Protein AF-A0A271J1G6-F1 (afdb_monomer_lite)

pLDDT: mean 81.92, std 15.97, range [42.12, 95.44]

Structure (mmCIF, N/CA/C/O backbone):
data_AF-A0A271J1G6-F1
#
_entry.id   AF-A0A271J1G6-F1
#
loop_
_atom_site.group_PDB
_atom_site.id
_atom_site.type_symbol
_atom_site.label_atom_id
_atom_site.label_alt_id
_atom_site.label_comp_id
_atom_site.label_asym_id
_atom_site.label_entity_id
_atom_site.label_seq_id
_atom_site.pdbx_PDB_ins_code
_atom_site.Cartn_x
_atom_site.Cartn_y
_atom_site.Cartn_z
_atom_site.occupancy
_atom_site.B_iso_or_equiv
_atom_site.auth_seq_id
_atom_site.auth_comp_id
_atom_site.auth_asym_id
_atom_site.auth_atom_id
_atom_site.pdbx_PDB_model_num
ATOM 1 N N . MET A 1 1 ? -7.399 -7.649 15.812 1.00 66.12 1 MET A N 1
ATOM 2 C CA . MET A 1 1 ? -5.976 -7.267 15.843 1.00 66.12 1 MET A CA 1
ATOM 3 C C . MET A 1 1 ? -5.451 -7.434 14.429 1.00 66.12 1 MET A C 1
ATOM 5 O O . MET A 1 1 ? -5.362 -8.572 13.976 1.00 66.12 1 MET A O 1
ATOM 9 N N . ALA A 1 2 ? -5.177 -6.341 13.714 1.00 73.94 2 ALA A N 1
ATOM 10 C CA . ALA A 1 2 ? -4.690 -6.415 12.343 1.00 73.94 2 ALA A CA 1
ATOM 11 C C . ALA A 1 2 ? -3.325 -7.112 12.303 1.00 73.94 2 ALA A C 1
ATOM 13 O O . ALA A 1 2 ? -2.372 -6.656 12.937 1.00 73.94 2 ALA A O 1
ATOM 14 N N . MET A 1 3 ? -3.235 -8.208 11.551 1.00 78.56 3 MET A N 1
ATOM 15 C CA . MET A 1 3 ? -2.003 -8.964 11.343 1.00 78.56 3 MET A CA 1
ATOM 16 C C . MET A 1 3 ? -1.654 -8.940 9.859 1.00 78.56 3 MET A C 1
ATOM 18 O O . MET A 1 3 ? -2.513 -9.149 9.005 1.00 78.56 3 MET A O 1
ATOM 22 N N . PHE A 1 4 ? -0.393 -8.646 9.557 1.00 80.31 4 PHE A N 1
ATOM 23 C CA . PHE A 1 4 ? 0.109 -8.690 8.193 1.00 80.31 4 PHE A CA 1
ATOM 24 C C . PHE A 1 4 ? 0.385 -10.143 7.801 1.00 80.31 4 PHE A C 1
ATOM 26 O O . PHE A 1 4 ? 1.084 -10.853 8.525 1.00 80.31 4 PHE A O 1
ATOM 33 N N . ASP A 1 5 ? -0.150 -10.575 6.663 1.00 82.31 5 ASP A N 1
ATOM 34 C CA . ASP A 1 5 ? 0.116 -11.908 6.132 1.00 82.31 5 ASP A CA 1
ATOM 35 C C . ASP A 1 5 ? 1.581 -12.028 5.676 1.00 82.31 5 ASP A C 1
ATOM 37 O O . ASP A 1 5 ? 2.098 -11.175 4.952 1.00 82.31 5 ASP A O 1
ATOM 41 N N . THR A 1 6 ? 2.275 -13.083 6.098 1.00 83.19 6 THR A N 1
ATOM 42 C CA . THR A 1 6 ? 3.700 -13.279 5.792 1.00 83.19 6 THR A CA 1
ATOM 43 C C . THR A 1 6 ? 3.955 -14.350 4.737 1.00 83.19 6 THR A C 1
ATOM 45 O O . THR A 1 6 ? 5.116 -14.539 4.372 1.00 83.19 6 THR A O 1
ATOM 48 N N . ASP A 1 7 ? 2.914 -14.958 4.153 1.00 86.06 7 ASP A N 1
ATOM 49 C CA . ASP A 1 7 ? 3.059 -15.997 3.132 1.00 86.06 7 ASP A CA 1
ATOM 50 C C . ASP A 1 7 ? 3.736 -15.432 1.866 1.00 86.06 7 ASP A C 1
ATOM 52 O O . ASP A 1 7 ? 3.173 -14.578 1.170 1.00 86.06 7 ASP A O 1
ATOM 56 N N . PRO A 1 8 ? 4.961 -15.878 1.535 1.00 83.56 8 PRO A N 1
ATOM 57 C CA . PRO A 1 8 ? 5.690 -15.367 0.383 1.00 83.56 8 PRO A CA 1
ATOM 58 C C . PRO A 1 8 ? 5.062 -15.766 -0.960 1.00 83.56 8 PRO A C 1
ATOM 60 O O . PRO A 1 8 ? 5.403 -15.152 -1.971 1.00 83.56 8 PRO A O 1
ATOM 63 N N . SER A 1 9 ? 4.161 -16.757 -0.990 1.00 90.25 9 SER A N 1
ATOM 64 C CA . SER A 1 9 ? 3.460 -17.180 -2.208 1.00 90.25 9 SER A CA 1
ATOM 65 C C . SER A 1 9 ? 2.434 -16.147 -2.688 1.00 90.25 9 SER A C 1
ATOM 67 O O . SER A 1 9 ? 2.127 -16.075 -3.880 1.00 90.25 9 SER A O 1
ATOM 69 N N . THR A 1 10 ? 1.960 -15.284 -1.784 1.00 88.69 10 THR A N 1
ATOM 70 C CA . THR A 1 10 ? 1.023 -14.214 -2.117 1.00 88.69 10 THR A CA 1
ATOM 71 C C . THR A 1 10 ? 1.780 -12.921 -2.451 1.00 88.69 10 THR A C 1
ATOM 73 O O . THR A 1 10 ? 2.634 -12.469 -1.673 1.00 88.69 10 THR A O 1
ATOM 76 N N . PRO A 1 11 ? 1.464 -12.244 -3.576 1.00 90.19 11 PRO A N 1
ATOM 77 C CA . PRO A 1 11 ? 2.117 -10.993 -3.942 1.00 90.19 11 PRO A CA 1
ATOM 78 C C . PRO A 1 11 ? 2.060 -9.959 -2.813 1.00 90.19 11 PRO A C 1
ATOM 80 O O . PRO A 1 11 ? 1.006 -9.721 -2.224 1.00 90.19 11 PRO A O 1
ATOM 83 N N . LEU A 1 12 ? 3.185 -9.290 -2.547 1.00 87.50 12 LEU A N 1
ATOM 84 C CA . LEU A 1 12 ? 3.313 -8.318 -1.454 1.00 87.50 12 LEU A CA 1
ATOM 85 C C . LEU A 1 12 ? 2.222 -7.235 -1.492 1.00 87.50 12 LEU A C 1
ATOM 87 O O . LEU A 1 12 ? 1.649 -6.889 -0.463 1.00 87.50 12 LEU A O 1
ATOM 91 N N . SER A 1 13 ? 1.880 -6.753 -2.693 1.00 90.81 13 SER A N 1
ATOM 92 C CA . SER A 1 13 ? 0.812 -5.761 -2.866 1.00 90.81 13 SER A CA 1
ATOM 93 C C . SER A 1 13 ? -0.576 -6.274 -2.467 1.00 90.81 13 SER A C 1
ATOM 95 O O . SER A 1 13 ? -1.388 -5.487 -1.998 1.00 90.81 13 SER A O 1
ATOM 97 N N . VAL A 1 14 ? -0.858 -7.571 -2.625 1.00 92.62 14 VAL A N 1
ATOM 98 C CA . VAL A 1 14 ? -2.144 -8.175 -2.238 1.00 92.62 14 VAL A CA 1
ATOM 99 C C . VAL A 1 14 ? -2.230 -8.283 -0.718 1.00 92.62 14 VAL A C 1
ATOM 101 O O . VAL A 1 14 ? -3.211 -7.835 -0.130 1.00 92.62 14 VAL A O 1
ATOM 104 N N . ARG A 1 15 ? -1.167 -8.777 -0.073 1.00 91.75 15 ARG A N 1
ATOM 105 C CA . ARG A 1 15 ? -1.082 -8.882 1.394 1.00 91.75 15 ARG A CA 1
ATOM 106 C C . ARG A 1 15 ? -1.197 -7.519 2.075 1.00 91.75 15 ARG A C 1
ATOM 108 O O . ARG A 1 15 ? -1.941 -7.364 3.040 1.00 91.75 15 ARG A O 1
ATOM 115 N N . ALA A 1 16 ? -0.530 -6.506 1.524 1.00 90.75 16 ALA A N 1
ATOM 116 C CA . ALA A 1 16 ? -0.608 -5.139 2.029 1.00 90.75 16 ALA A CA 1
ATOM 117 C C . ALA A 1 16 ? -2.005 -4.517 1.889 1.00 90.75 16 ALA A C 1
ATOM 119 O O . ALA A 1 16 ? -2.440 -3.802 2.790 1.00 90.75 16 ALA A O 1
ATOM 120 N N . LEU A 1 17 ? -2.737 -4.808 0.808 1.00 93.12 17 LEU A N 1
ATOM 121 C CA . LEU A 1 17 ? -4.119 -4.342 0.662 1.00 93.12 17 LEU A CA 1
ATOM 122 C C . LEU A 1 17 ? -5.059 -5.024 1.662 1.00 93.12 17 LEU A C 1
ATOM 12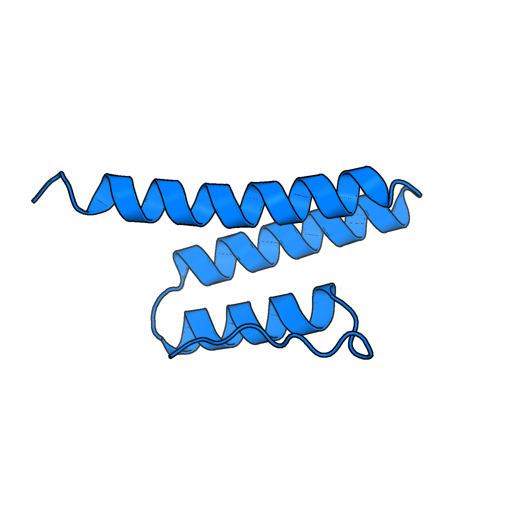4 O O . LEU A 1 17 ? -5.813 -4.327 2.331 1.00 93.12 17 LEU A O 1
ATOM 128 N N . ALA A 1 18 ? -4.944 -6.341 1.853 1.00 93.00 18 ALA A N 1
ATOM 129 C CA . ALA A 1 18 ? -5.732 -7.060 2.860 1.00 93.00 18 ALA A CA 1
ATOM 130 C C . ALA A 1 18 ? -5.462 -6.542 4.288 1.00 93.00 18 ALA A C 1
ATOM 132 O O . ALA A 1 18 ? -6.377 -6.389 5.103 1.00 93.00 18 ALA A O 1
ATOM 133 N N . PHE A 1 19 ? -4.206 -6.201 4.585 1.00 91.62 19 PHE A N 1
ATOM 134 C CA . PHE A 1 19 ? -3.853 -5.543 5.839 1.00 91.62 19 PHE A CA 1
ATOM 135 C C . PHE A 1 19 ? -4.502 -4.156 5.964 1.00 91.62 19 PHE A C 1
ATOM 137 O O . PHE A 1 19 ? -5.044 -3.832 7.020 1.00 91.62 19 PHE A O 1
ATOM 144 N N . ALA A 1 20 ? -4.512 -3.353 4.893 1.00 91.94 20 ALA A N 1
ATOM 145 C CA . ALA A 1 20 ? -5.194 -2.059 4.879 1.00 91.94 20 ALA A CA 1
ATOM 146 C C . ALA A 1 20 ? -6.706 -2.190 5.126 1.00 91.94 20 ALA A C 1
ATOM 148 O O . ALA A 1 20 ? -7.266 -1.402 5.886 1.00 91.94 20 ALA A O 1
ATOM 149 N N . ASP A 1 21 ? -7.352 -3.198 4.541 1.00 94.06 21 ASP A N 1
ATOM 150 C CA . ASP A 1 21 ? -8.774 -3.472 4.768 1.00 94.06 21 ASP A CA 1
ATOM 151 C C . ASP A 1 21 ? -9.036 -3.839 6.234 1.00 94.06 21 ASP A C 1
ATOM 153 O O . ASP A 1 21 ? -9.971 -3.329 6.853 1.00 94.06 21 ASP A O 1
ATOM 157 N N . THR A 1 22 ? -8.150 -4.634 6.838 1.00 93.62 22 THR A N 1
ATOM 158 C CA . THR A 1 22 ? -8.242 -4.978 8.264 1.00 93.62 22 THR A CA 1
ATOM 159 C C . THR A 1 22 ? -8.060 -3.746 9.157 1.00 93.62 22 THR A C 1
ATOM 161 O O . THR A 1 22 ? -8.822 -3.552 10.101 1.00 93.62 22 THR A O 1
ATOM 164 N N . LEU A 1 23 ? -7.104 -2.864 8.839 1.00 90.38 23 LEU A N 1
ATOM 165 C 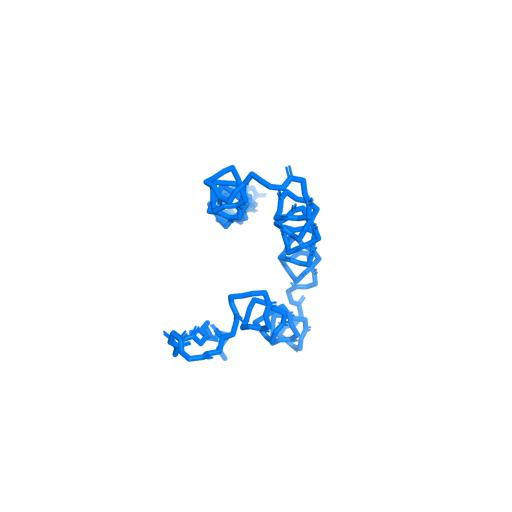CA . LEU A 1 23 ? -6.921 -1.591 9.544 1.00 90.38 23 LEU A CA 1
ATOM 166 C C . LEU A 1 23 ? -8.166 -0.701 9.459 1.00 90.38 23 LEU A C 1
ATOM 168 O O . LEU A 1 23 ? -8.527 -0.046 10.436 1.00 90.38 23 LEU A O 1
ATOM 172 N N . GLU A 1 24 ? -8.820 -0.655 8.301 1.00 93.38 24 GLU A N 1
ATOM 173 C CA . GLU A 1 24 ? -10.039 0.127 8.119 1.00 93.38 24 GLU A CA 1
ATOM 174 C C . GLU A 1 24 ? -11.212 -0.426 8.935 1.00 93.38 24 GLU A C 1
ATOM 176 O O . GLU A 1 24 ? -11.905 0.359 9.588 1.00 93.38 24 GLU A O 1
ATOM 181 N N . LEU A 1 25 ? -11.387 -1.752 8.969 1.00 94.50 25 LEU A N 1
ATOM 182 C CA . LEU A 1 25 ? -12.384 -2.421 9.816 1.00 94.50 25 LEU A CA 1
ATOM 183 C C . LEU A 1 25 ? -12.150 -2.153 11.310 1.00 94.50 25 LEU A C 1
ATOM 185 O O . LEU A 1 25 ? -13.105 -2.012 12.069 1.00 94.50 25 LEU A O 1
ATOM 189 N N . GLU A 1 26 ? -10.891 -2.007 11.727 1.00 92.69 26 GLU A N 1
ATOM 190 C CA . GLU A 1 26 ? -10.510 -1.620 13.093 1.00 92.69 26 GLU A CA 1
ATOM 191 C C . GLU A 1 26 ? -10.629 -0.107 13.365 1.00 92.69 26 GLU A C 1
ATOM 193 O O . GLU A 1 26 ? -10.216 0.377 14.418 1.00 92.69 26 GLU A O 1
ATOM 198 N N . GLY A 1 27 ? -11.167 0.675 12.425 1.00 92.81 27 GLY A N 1
ATOM 199 C CA . GLY A 1 27 ? -11.343 2.123 12.565 1.00 92.81 27 GLY A CA 1
ATOM 200 C C . GLY A 1 27 ? -10.068 2.944 12.333 1.00 92.81 27 GLY A C 1
ATOM 201 O O . GLY A 1 27 ? -10.101 4.174 12.406 1.00 92.81 27 GLY A O 1
ATOM 202 N N . ARG A 1 28 ? -8.946 2.312 11.970 1.00 89.31 28 ARG A N 1
ATOM 203 C CA . ARG A 1 28 ? -7.643 2.955 11.717 1.00 89.31 28 ARG A CA 1
ATOM 204 C C . ARG A 1 28 ? -7.534 3.469 10.275 1.00 89.31 28 ARG A C 1
ATOM 206 O O . ARG A 1 28 ? -6.553 3.216 9.575 1.00 89.31 28 ARG A O 1
ATOM 213 N N . LYS A 1 29 ? -8.532 4.240 9.828 1.00 91.12 29 LYS A N 1
ATOM 214 C CA . LYS A 1 29 ? -8.684 4.698 8.429 1.00 91.12 29 LYS A CA 1
ATOM 215 C C . LYS A 1 29 ? -7.460 5.437 7.873 1.00 91.12 29 LYS A C 1
ATOM 217 O O . LYS A 1 29 ? -7.101 5.242 6.716 1.00 91.12 29 LYS A O 1
ATOM 222 N N . GLY A 1 30 ? -6.789 6.250 8.693 1.00 88.88 30 GLY A N 1
ATOM 223 C CA . GLY A 1 30 ? -5.572 6.962 8.282 1.00 88.88 30 GLY A CA 1
ATOM 224 C C . GLY A 1 30 ? -4.402 6.021 7.972 1.00 88.88 30 GLY A C 1
ATOM 225 O O . GLY A 1 30 ? -3.694 6.220 6.987 1.00 88.88 30 GLY A O 1
ATOM 226 N N . ALA A 1 31 ? -4.238 4.958 8.765 1.00 87.69 31 ALA A N 1
ATOM 227 C CA . ALA A 1 31 ? -3.225 3.936 8.517 1.00 87.69 31 ALA A CA 1
ATOM 228 C C . ALA A 1 31 ? -3.572 3.109 7.268 1.00 87.69 31 ALA A C 1
ATOM 230 O O . ALA A 1 31 ? -2.705 2.893 6.425 1.00 87.69 31 ALA A O 1
ATOM 231 N N . ALA A 1 32 ? -4.843 2.729 7.096 1.00 90.62 32 ALA A N 1
ATOM 232 C CA . ALA A 1 32 ? -5.314 2.039 5.893 1.00 90.62 32 ALA A CA 1
ATOM 233 C C . ALA A 1 32 ? -5.043 2.855 4.614 1.00 90.62 32 ALA A C 1
ATOM 235 O O . ALA A 1 32 ? -4.501 2.333 3.639 1.00 90.62 32 ALA A O 1
ATOM 236 N N . ALA A 1 33 ? -5.348 4.157 4.629 1.00 91.88 33 ALA A N 1
ATOM 237 C CA . ALA A 1 33 ? -5.071 5.055 3.510 1.00 91.88 33 ALA A CA 1
ATOM 238 C C . ALA A 1 33 ? -3.566 5.161 3.203 1.00 91.88 33 ALA A C 1
ATOM 240 O O . ALA A 1 33 ? -3.177 5.111 2.036 1.00 91.88 33 ALA A O 1
ATOM 241 N N . ALA A 1 34 ? -2.718 5.253 4.233 1.00 89.75 34 ALA A N 1
ATOM 242 C CA . ALA A 1 34 ? -1.267 5.296 4.064 1.00 89.75 34 ALA A CA 1
ATOM 243 C C . ALA A 1 34 ? -0.715 4.007 3.430 1.00 89.75 34 ALA A C 1
ATOM 245 O O . ALA A 1 34 ? 0.093 4.080 2.505 1.00 89.75 34 ALA A O 1
ATOM 246 N N . VAL A 1 35 ? -1.195 2.835 3.863 1.00 90.75 35 VAL A N 1
ATOM 247 C CA . VAL A 1 35 ? -0.799 1.546 3.272 1.00 90.75 35 VAL A CA 1
ATOM 248 C C . VAL A 1 35 ? -1.230 1.461 1.805 1.00 90.75 35 VAL A C 1
ATOM 250 O O . VAL A 1 35 ? -0.433 1.069 0.955 1.00 90.75 35 VAL A O 1
ATOM 253 N N . ARG A 1 36 ? -2.454 1.888 1.469 1.00 93.56 36 ARG A N 1
ATOM 254 C CA . ARG A 1 36 ? -2.936 1.895 0.075 1.00 93.56 36 ARG A CA 1
ATOM 255 C C . ARG A 1 36 ? -2.108 2.811 -0.828 1.00 93.56 36 ARG A C 1
ATOM 257 O O . ARG A 1 36 ? -1.788 2.420 -1.948 1.00 93.56 36 ARG A O 1
ATOM 264 N N . GLN A 1 37 ? -1.722 3.990 -0.338 1.00 93.38 37 GLN A N 1
ATOM 265 C CA . GLN A 1 37 ? -0.819 4.896 -1.058 1.00 93.38 37 GLN A CA 1
ATOM 266 C C . GLN A 1 37 ? 0.556 4.260 -1.292 1.00 93.38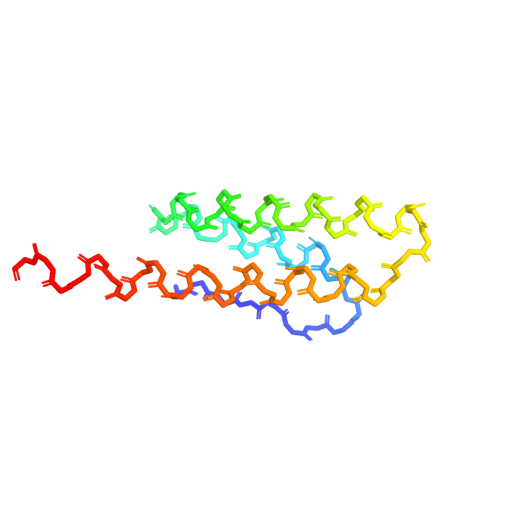 37 GLN A C 1
ATOM 268 O O . GLN A 1 37 ? 1.053 4.270 -2.416 1.00 93.38 37 GLN A O 1
ATOM 273 N N . ALA A 1 38 ? 1.129 3.614 -0.276 1.00 92.00 38 ALA A N 1
ATOM 274 C CA . ALA A 1 38 ? 2.410 2.926 -0.413 1.00 92.00 38 ALA A CA 1
ATOM 275 C C . ALA A 1 38 ? 2.355 1.776 -1.437 1.00 92.00 38 ALA A C 1
ATOM 277 O O . ALA A 1 38 ? 3.288 1.581 -2.214 1.00 92.00 38 ALA A O 1
ATOM 278 N N . VAL A 1 39 ? 1.240 1.037 -1.493 1.00 93.62 39 VAL A N 1
ATOM 279 C CA . VAL A 1 39 ? 1.023 -0.006 -2.510 1.00 93.62 39 VAL A CA 1
ATOM 280 C C . VAL A 1 39 ? 0.918 0.583 -3.920 1.00 93.62 39 VAL A C 1
ATOM 282 O O . VAL A 1 39 ? 1.431 -0.017 -4.868 1.00 93.62 39 VAL A O 1
ATOM 285 N N . TYR A 1 40 ? 0.268 1.738 -4.078 1.00 94.44 40 TYR A N 1
ATOM 286 C CA . TYR A 1 40 ? 0.197 2.434 -5.364 1.00 94.44 40 TYR A CA 1
ATOM 287 C C . TYR A 1 40 ? 1.594 2.831 -5.858 1.00 94.44 40 TYR A C 1
ATOM 289 O O . TYR A 1 40 ? 1.958 2.529 -6.996 1.00 94.44 40 TYR A O 1
ATOM 297 N N . GLU A 1 41 ? 2.405 3.427 -4.985 1.00 93.19 41 GLU A N 1
ATOM 298 C CA . GLU A 1 41 ? 3.774 3.829 -5.311 1.00 93.19 41 GLU A CA 1
ATOM 299 C C . GLU A 1 41 ? 4.669 2.621 -5.628 1.00 93.19 41 GLU A C 1
ATOM 301 O O . GLU A 1 41 ? 5.351 2.608 -6.654 1.00 93.19 41 GLU A O 1
ATOM 306 N N . TYR A 1 42 ? 4.577 1.553 -4.828 1.00 92.81 42 TYR A N 1
ATOM 307 C CA . TYR A 1 42 ? 5.248 0.274 -5.080 1.00 92.81 42 TYR A CA 1
ATOM 308 C C . TYR A 1 42 ? 4.941 -0.274 -6.483 1.00 92.81 42 TYR A C 1
ATOM 310 O O . TYR A 1 42 ? 5.851 -0.650 -7.223 1.00 92.81 42 TYR A O 1
ATOM 318 N N . ARG A 1 43 ? 3.662 -0.291 -6.884 1.00 93.94 43 ARG A N 1
ATOM 319 C CA . ARG A 1 43 ? 3.246 -0.769 -8.214 1.00 93.94 43 ARG A CA 1
ATOM 320 C C . ARG A 1 43 ? 3.758 0.129 -9.338 1.00 93.94 43 ARG A C 1
ATOM 322 O O . ARG A 1 43 ? 4.190 -0.391 -10.363 1.00 93.94 43 ARG A O 1
ATOM 329 N N . SER A 1 44 ? 3.741 1.446 -9.138 1.00 95.00 44 SER A N 1
ATOM 330 C CA . SER A 1 44 ? 4.279 2.416 -10.098 1.00 95.00 44 SER A CA 1
ATOM 331 C C . SER A 1 44 ? 5.782 2.207 -10.329 1.00 95.00 44 SER A C 1
ATOM 333 O O . SER A 1 44 ? 6.239 2.115 -11.468 1.00 95.00 44 SER A O 1
ATOM 335 N N . LEU A 1 45 ? 6.550 2.022 -9.251 1.00 94.44 45 LEU A N 1
ATOM 336 C CA . LEU A 1 45 ? 7.991 1.766 -9.316 1.00 94.44 45 LEU A CA 1
ATOM 337 C C . LEU A 1 45 ? 8.316 0.414 -9.967 1.00 94.44 45 LEU A C 1
ATOM 339 O O . LEU A 1 45 ? 9.253 0.328 -10.762 1.00 94.44 45 LEU A O 1
ATOM 343 N N . LEU A 1 46 ? 7.518 -0.627 -9.706 1.00 92.94 46 LEU A N 1
ATOM 344 C CA . LEU A 1 46 ? 7.648 -1.903 -10.414 1.00 92.94 46 LEU A CA 1
ATOM 345 C C . LEU A 1 46 ? 7.379 -1.770 -11.914 1.00 92.94 46 LEU A C 1
ATOM 347 O O . LEU A 1 46 ? 8.150 -2.301 -12.711 1.00 92.94 46 LEU A O 1
ATOM 351 N N . ALA A 1 47 ? 6.325 -1.049 -12.303 1.00 94.19 47 ALA A N 1
ATOM 352 C CA . ALA A 1 47 ? 6.011 -0.805 -13.710 1.00 94.19 47 ALA A CA 1
ATOM 353 C C . ALA A 1 47 ? 7.125 -0.018 -14.424 1.00 94.19 47 ALA A C 1
ATOM 355 O O . ALA A 1 47 ? 7.366 -0.228 -15.609 1.00 94.19 47 ALA A O 1
ATOM 356 N N . ALA A 1 48 ? 7.849 0.831 -13.691 1.00 94.88 48 ALA A N 1
ATOM 357 C CA . ALA A 1 48 ? 9.025 1.548 -14.177 1.00 94.88 48 ALA A CA 1
ATOM 358 C C . ALA A 1 48 ? 10.319 0.703 -14.198 1.00 94.88 48 ALA A C 1
ATOM 360 O O . ALA A 1 48 ? 11.383 1.237 -14.506 1.00 94.88 48 ALA A O 1
ATOM 361 N N . GLY A 1 49 ? 10.269 -0.588 -13.843 1.00 95.44 49 GLY A N 1
ATOM 362 C CA . GLY A 1 49 ? 11.447 -1.460 -13.803 1.00 95.44 49 GLY A CA 1
ATOM 363 C C . GLY A 1 49 ? 12.402 -1.167 -12.641 1.00 95.44 49 GLY A C 1
ATOM 364 O O . GLY A 1 49 ? 13.588 -1.476 -12.731 1.00 95.44 49 GLY A O 1
ATOM 365 N N . ARG A 1 50 ? 11.905 -0.576 -11.544 1.00 93.56 50 ARG A N 1
ATOM 366 C CA . ARG A 1 50 ? 12.690 -0.162 -10.365 1.00 93.56 50 ARG A CA 1
ATOM 367 C C . ARG A 1 50 ? 12.316 -0.972 -9.110 1.00 93.56 50 ARG A C 1
ATOM 369 O O . ARG A 1 50 ? 11.747 -0.426 -8.162 1.00 93.56 50 ARG A O 1
ATOM 376 N N . PRO A 1 51 ? 12.613 -2.284 -9.061 1.00 89.12 51 PRO A N 1
ATOM 377 C CA . PRO A 1 51 ? 12.131 -3.166 -7.995 1.00 89.12 51 PRO A CA 1
ATOM 378 C C . PRO A 1 51 ? 12.739 -2.881 -6.616 1.00 89.12 51 PRO A C 1
ATOM 380 O O . PRO A 1 51 ? 12.052 -3.041 -5.610 1.00 89.12 51 PRO A O 1
ATOM 383 N N . LEU A 1 52 ? 13.996 -2.431 -6.547 1.00 87.38 52 LEU A N 1
ATOM 384 C CA . LEU A 1 52 ? 14.632 -2.071 -5.274 1.00 87.38 52 LEU A CA 1
ATOM 385 C C . LEU A 1 52 ? 14.003 -0.813 -4.673 1.00 87.38 52 LEU A C 1
ATOM 387 O O . LEU A 1 52 ? 13.646 -0.807 -3.497 1.00 87.38 52 LEU A O 1
ATOM 391 N N . ASP A 1 53 ? 13.790 0.215 -5.494 1.00 88.25 53 ASP A N 1
ATOM 392 C CA . ASP A 1 53 ? 13.136 1.449 -5.056 1.00 88.25 53 ASP A CA 1
ATOM 393 C C . ASP A 1 53 ? 11.703 1.185 -4.588 1.00 88.25 53 ASP A C 1
ATOM 395 O O . ASP A 1 53 ? 11.261 1.761 -3.596 1.00 88.25 53 ASP A O 1
ATOM 399 N N . ALA A 1 54 ? 10.995 0.266 -5.254 1.00 88.81 54 ALA A N 1
ATOM 400 C CA . ALA A 1 54 ? 9.661 -0.155 -4.845 1.00 88.81 54 ALA A CA 1
ATOM 401 C C . ALA A 1 54 ? 9.661 -0.723 -3.413 1.00 88.81 54 ALA A C 1
ATOM 403 O O . ALA A 1 54 ? 8.823 -0.343 -2.593 1.00 88.81 54 ALA A O 1
ATOM 404 N N . LEU A 1 55 ? 10.617 -1.602 -3.087 1.00 87.19 55 LEU A N 1
ATOM 405 C CA . LEU A 1 55 ? 10.741 -2.181 -1.746 1.00 87.19 55 LEU A CA 1
ATOM 406 C C . LEU A 1 55 ? 11.132 -1.132 -0.696 1.00 87.19 55 LEU A C 1
ATOM 408 O O . LEU A 1 55 ? 10.552 -1.117 0.390 1.00 87.19 55 LEU A O 1
ATOM 412 N N . VAL A 1 56 ? 12.068 -0.236 -1.024 1.00 86.69 56 VAL A N 1
ATOM 413 C CA . VAL A 1 56 ? 12.500 0.847 -0.125 1.00 86.69 56 VAL A CA 1
ATOM 414 C C . VAL A 1 56 ? 11.353 1.815 0.166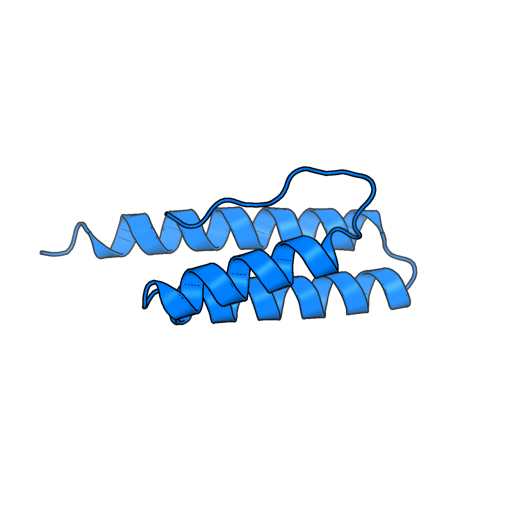 1.00 86.69 56 VAL A C 1
ATOM 416 O O . VAL A 1 56 ? 11.147 2.178 1.325 1.00 86.69 56 VAL A O 1
ATOM 419 N N . SER A 1 57 ? 10.579 2.198 -0.853 1.00 84.00 57 SER A N 1
ATOM 420 C CA . SER A 1 57 ? 9.417 3.081 -0.700 1.00 84.00 57 SER A CA 1
ATOM 421 C C . SER A 1 57 ? 8.374 2.463 0.239 1.00 84.00 57 SER A C 1
ATOM 423 O O . SER A 1 57 ? 7.991 3.075 1.240 1.00 84.00 57 SER A O 1
ATOM 425 N N . LEU A 1 58 ? 8.005 1.197 0.012 1.00 84.00 58 LEU A N 1
ATOM 426 C CA . LEU A 1 58 ? 7.026 0.498 0.848 1.00 84.00 58 LEU A CA 1
ATOM 427 C C . LEU A 1 58 ? 7.507 0.314 2.300 1.00 84.00 58 LEU A C 1
ATOM 429 O O . LEU A 1 58 ? 6.734 0.523 3.237 1.00 84.00 58 LEU A O 1
ATOM 433 N N . HIS A 1 59 ? 8.784 -0.024 2.502 1.00 83.06 59 HIS A N 1
ATOM 434 C CA . HIS A 1 59 ? 9.394 -0.135 3.832 1.00 83.06 59 HIS A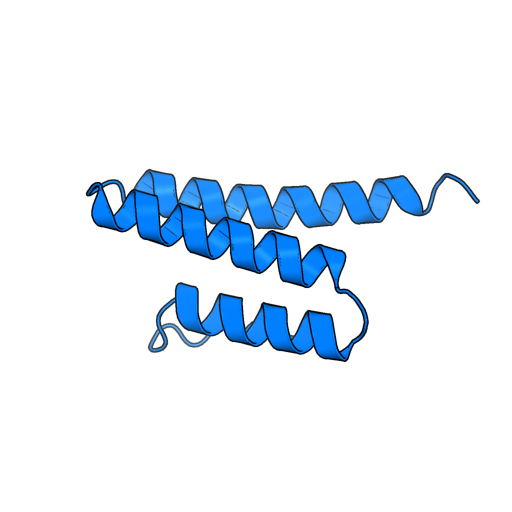 CA 1
ATOM 435 C C . HIS A 1 59 ? 9.413 1.212 4.576 1.00 83.06 59 HIS A C 1
ATOM 437 O O . HIS A 1 59 ? 9.068 1.293 5.756 1.00 83.06 59 HIS A O 1
ATOM 443 N N . THR A 1 60 ? 9.754 2.292 3.872 1.00 78.81 60 THR A N 1
ATOM 444 C CA . THR A 1 60 ? 9.783 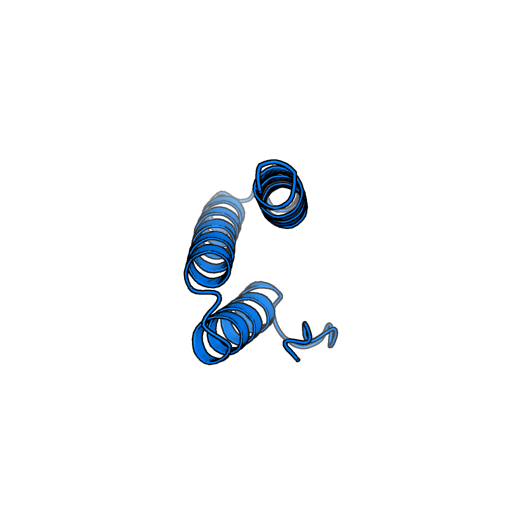3.648 4.438 1.00 78.81 60 THR A CA 1
ATOM 445 C C . THR A 1 60 ? 8.384 4.116 4.828 1.00 78.81 60 THR A C 1
ATOM 447 O O . THR A 1 60 ? 8.201 4.711 5.893 1.00 78.81 60 THR A O 1
ATOM 450 N N . ALA A 1 61 ? 7.378 3.807 4.008 1.00 77.06 61 ALA A N 1
ATOM 451 C CA . ALA A 1 61 ? 5.989 4.107 4.320 1.00 77.06 61 ALA A CA 1
ATOM 452 C C . ALA A 1 61 ? 5.515 3.386 5.594 1.00 77.06 61 ALA A C 1
ATOM 454 O O . ALA A 1 61 ? 4.850 4.008 6.423 1.00 77.06 61 ALA A O 1
ATOM 455 N N . ALA A 1 62 ? 5.908 2.122 5.794 1.00 71.50 62 ALA A N 1
ATOM 456 C CA . ALA A 1 62 ? 5.576 1.363 7.001 1.00 71.50 62 ALA A CA 1
ATOM 457 C C . ALA A 1 62 ? 6.130 2.032 8.276 1.00 71.50 62 ALA A C 1
ATOM 459 O O . ALA A 1 62 ? 5.375 2.301 9.212 1.00 71.50 62 ALA A O 1
ATOM 460 N N . HIS A 1 63 ? 7.406 2.423 8.278 1.00 67.81 63 HIS A N 1
ATOM 461 C CA . HIS A 1 63 ? 8.018 3.110 9.424 1.00 67.81 63 HIS A CA 1
ATOM 462 C C . HIS A 1 63 ? 7.530 4.557 9.613 1.00 67.81 63 HIS A C 1
ATOM 464 O O . HIS A 1 63 ? 7.468 5.072 10.734 1.00 67.81 63 HIS A O 1
ATOM 470 N N . GLY A 1 64 ? 7.141 5.235 8.531 1.00 63.75 64 GLY A N 1
ATOM 471 C CA . GLY A 1 64 ? 6.542 6.570 8.591 1.00 63.75 64 GLY A CA 1
ATOM 472 C C . GLY A 1 64 ? 5.145 6.593 9.228 1.00 63.75 64 GLY A C 1
ATOM 473 O O . GLY A 1 64 ? 4.744 7.618 9.790 1.00 63.75 64 GLY A O 1
ATOM 474 N N . VAL A 1 65 ? 4.401 5.482 9.161 1.00 57.28 65 VAL A N 1
ATOM 475 C CA . VAL A 1 65 ? 3.122 5.303 9.871 1.00 57.28 65 VAL A CA 1
ATOM 476 C C . VAL A 1 65 ? 3.357 5.097 11.370 1.00 57.28 65 VAL A C 1
ATOM 478 O O . VAL A 1 65 ? 2.658 5.716 12.172 1.00 57.28 65 VAL A O 1
ATOM 481 N N . GLU A 1 66 ? 4.373 4.319 11.759 1.00 55.38 66 GLU A N 1
ATOM 482 C CA . GLU A 1 66 ? 4.729 4.097 13.170 1.00 55.38 66 GLU A CA 1
ATOM 483 C C . GLU A 1 66 ? 5.100 5.406 13.879 1.00 55.38 66 GLU A C 1
ATOM 485 O O . GLU A 1 66 ? 4.544 5.715 14.933 1.00 55.38 66 GLU A O 1
ATOM 490 N N . ARG A 1 67 ? 5.950 6.248 13.269 1.00 50.62 67 ARG A N 1
ATOM 491 C CA . ARG A 1 67 ? 6.377 7.508 13.908 1.00 50.62 67 ARG A CA 1
ATOM 492 C C . ARG A 1 67 ? 5.261 8.540 14.076 1.00 50.62 67 ARG A C 1
ATOM 494 O O . ARG A 1 67 ? 5.284 9.306 15.037 1.00 50.62 67 ARG A O 1
ATOM 501 N N . ARG A 1 68 ? 4.287 8.586 13.159 1.00 50.97 68 ARG A N 1
ATOM 502 C CA . ARG A 1 68 ? 3.130 9.492 13.284 1.00 50.97 68 ARG A CA 1
ATOM 503 C C . ARG A 1 68 ? 2.132 9.023 14.338 1.00 50.97 68 ARG A C 1
ATOM 505 O O . ARG A 1 68 ? 1.467 9.862 14.934 1.00 50.97 68 ARG A O 1
ATOM 512 N N . HIS A 1 69 ? 2.063 7.719 14.598 1.00 47.41 69 HIS A N 1
ATOM 513 C CA . HIS A 1 69 ? 1.250 7.180 15.683 1.00 47.41 69 HIS A CA 1
ATOM 514 C C . HIS A 1 69 ? 1.854 7.526 17.055 1.00 47.41 69 HIS A C 1
ATOM 516 O O . HIS A 1 69 ? 1.135 7.978 17.938 1.00 47.41 69 HIS A O 1
ATOM 522 N N . SER A 1 70 ? 3.182 7.437 17.208 1.00 47.97 70 SER A N 1
ATOM 523 C CA . SER A 1 70 ? 3.876 7.765 18.468 1.00 47.97 70 SER A CA 1
ATOM 524 C C . SER A 1 70 ? 3.884 9.261 18.817 1.00 47.97 70 SER A C 1
ATOM 526 O O . SER A 1 70 ? 3.948 9.618 19.988 1.00 47.97 70 SER A O 1
ATOM 528 N N . HIS A 1 71 ? 3.825 10.154 17.823 1.00 42.12 71 HIS A N 1
ATOM 529 C CA . HIS A 1 71 ? 3.833 11.605 18.059 1.00 42.12 71 HIS A CA 1
ATOM 530 C C . HIS A 1 71 ? 2.445 12.179 18.410 1.00 42.12 71 HIS A C 1
ATOM 532 O O . HIS A 1 71 ? 2.353 13.296 18.909 1.00 42.12 71 HIS A O 1
ATOM 538 N N . GLY A 1 72 ? 1.361 11.428 18.177 1.00 44.09 72 GLY A N 1
ATOM 539 C CA . GLY A 1 72 ? 0.000 11.828 18.558 1.00 44.09 72 GLY A CA 1
ATOM 540 C C . GLY A 1 72 ? -0.372 11.508 20.012 1.00 44.09 72 GLY A C 1
ATOM 541 O O . GLY A 1 72 ? -1.305 12.108 20.539 1.00 44.09 72 GLY A O 1
ATOM 542 N N . GLU A 1 73 ? 0.350 10.594 20.670 1.00 48.72 73 GLU A N 1
ATOM 543 C CA . GLU A 1 73 ? 0.076 10.175 22.057 1.00 48.72 73 GLU A CA 1
ATOM 544 C C . GLU A 1 73 ? 0.824 10.994 23.123 1.00 48.72 73 GLU A C 1
ATOM 546 O O . GLU A 1 73 ? 0.487 10.897 24.296 1.00 48.72 73 GLU A O 1
ATOM 551 N N . MET A 1 74 ? 1.784 11.850 22.749 1.00 46.38 74 MET A N 1
ATOM 552 C CA . MET A 1 74 ? 2.492 12.729 23.704 1.00 46.38 74 MET A CA 1
ATOM 553 C C . MET A 1 74 ? 1.821 14.098 23.913 1.00 46.38 74 MET A C 1
ATOM 555 O O . MET A 1 74 ? 2.346 14.931 24.645 1.00 46.38 74 MET A O 1
ATOM 559 N N . ALA A 1 75 ? 0.685 14.354 23.257 1.00 49.41 75 ALA A N 1
ATOM 560 C CA . ALA A 1 75 ? -0.013 15.642 23.297 1.00 49.41 75 ALA A CA 1
ATOM 561 C C . ALA A 1 75 ? -1.373 15.582 24.022 1.00 49.41 75 ALA A C 1
ATOM 563 O O . ALA A 1 75 ? -2.274 16.356 23.690 1.00 49.41 75 ALA A O 1
ATOM 564 N N . ARG A 1 76 ? -1.548 14.660 24.978 1.00 42.94 76 ARG A N 1
ATOM 565 C CA . ARG A 1 76 ? -2.725 14.598 25.857 1.00 42.94 76 ARG A CA 1
ATOM 566 C C . ARG A 1 76 ? -2.333 14.590 27.322 1.00 42.94 76 ARG A C 1
ATOM 568 O O . ARG A 1 76 ? -1.377 13.861 27.657 1.00 42.94 76 ARG A O 1
#

Sequence (76 aa):
MAMFDTDPSTPLSVRALAFADTLELEGRKGAAAAVRQAVYEYRSLLAAGRPLDALVSLHTAAHGVERRHSHGEMAR

Foldseek 3Di:
DQDQDPPPVDDPLVSLQVSLVVCVVVVVPVLSVLSNVLSVQLVVCVVVVNNVVSVVSNVVSVVVVVVVVVVVVVPD

Organism: NCBI:txid1196024

Radius of gyration: 13.21 Å; chains: 1; bounding box: 27×33×40 Å

Secondary structure (DSSP, 8-state):
-------TTS-HHHHHHHHHHHHHHTT-HHHHHHHHHHHHHHHHHHHTT-HHHHHHHHHHHHHHHHHHHHHHSS--